Protein AF-A0A379S1N2-F1 (afdb_monomer_lite)

Radius of gyration: 19.52 Å; chains: 1; bounding box: 42×35×53 Å

Structure (mmCIF, N/CA/C/O backbone):
data_AF-A0A379S1N2-F1
#
_entry.id   AF-A0A379S1N2-F1
#
loop_
_atom_site.group_PDB
_atom_site.id
_atom_site.type_symbol
_atom_site.label_atom_id
_atom_site.label_alt_id
_atom_site.label_comp_id
_atom_site.label_asym_id
_atom_site.label_entity_id
_atom_site.label_seq_id
_atom_site.pdbx_PDB_ins_code
_atom_site.Cartn_x
_atom_site.Cartn_y
_atom_site.Cartn_z
_atom_site.occupancy
_atom_site.B_iso_or_equiv
_atom_site.auth_seq_id
_atom_site.auth_comp_id
_atom_site.auth_asym_id
_atom_site.auth_atom_id
_atom_site.pdbx_PDB_model_num
ATOM 1 N N . MET A 1 1 ? -24.910 28.859 32.715 1.00 47.00 1 MET A N 1
ATOM 2 C CA . MET A 1 1 ? -24.002 28.363 31.658 1.00 47.00 1 MET A CA 1
ATOM 3 C C . MET A 1 1 ? -23.990 26.847 31.749 1.00 47.00 1 MET A C 1
ATOM 5 O O . MET A 1 1 ? -23.477 26.315 32.722 1.00 47.00 1 MET A O 1
ATOM 9 N N . VAL A 1 2 ? -24.667 26.165 30.825 1.00 51.59 2 VAL A N 1
ATOM 10 C CA . VAL A 1 2 ? -24.737 24.696 30.799 1.00 51.59 2 VAL A CA 1
ATOM 11 C C . VAL A 1 2 ? -23.379 24.187 30.323 1.00 51.59 2 VAL A C 1
ATOM 13 O O . VAL A 1 2 ? -22.996 24.455 29.185 1.00 51.59 2 VAL A O 1
ATOM 16 N N . GLN A 1 3 ? -22.627 23.508 31.194 1.00 48.75 3 GLN A N 1
ATOM 17 C CA . GLN A 1 3 ? -21.456 22.750 30.763 1.00 48.75 3 GLN A CA 1
ATOM 18 C C . GLN A 1 3 ? -21.943 21.651 29.821 1.00 48.75 3 GLN A C 1
ATOM 20 O O . GLN A 1 3 ? -22.604 20.700 30.231 1.00 48.75 3 GLN A O 1
ATOM 25 N N . LYS A 1 4 ? -21.653 21.822 28.533 1.00 48.25 4 LYS A N 1
ATOM 26 C CA . LYS A 1 4 ? -21.797 20.779 27.527 1.00 48.25 4 LYS A CA 1
ATOM 27 C C . LYS A 1 4 ? -20.772 19.702 27.902 1.00 48.25 4 LYS A C 1
ATOM 29 O O . LYS A 1 4 ? -19.588 20.043 27.952 1.00 48.25 4 LYS A O 1
ATOM 34 N N . PRO A 1 5 ? -21.177 18.462 28.230 1.00 44.16 5 PRO A N 1
ATOM 35 C CA . PRO A 1 5 ? -20.206 17.418 28.506 1.00 44.16 5 PRO A CA 1
ATOM 36 C C . PRO A 1 5 ? -19.343 17.293 27.253 1.00 44.16 5 PRO A C 1
ATOM 38 O O . PRO A 1 5 ? -19.863 17.134 26.145 1.00 44.16 5 PRO A O 1
ATOM 41 N N . LEU A 1 6 ? -18.033 17.482 27.418 1.00 54.78 6 LEU A N 1
ATOM 42 C CA . LEU A 1 6 ? -17.066 17.155 26.383 1.00 54.78 6 LEU A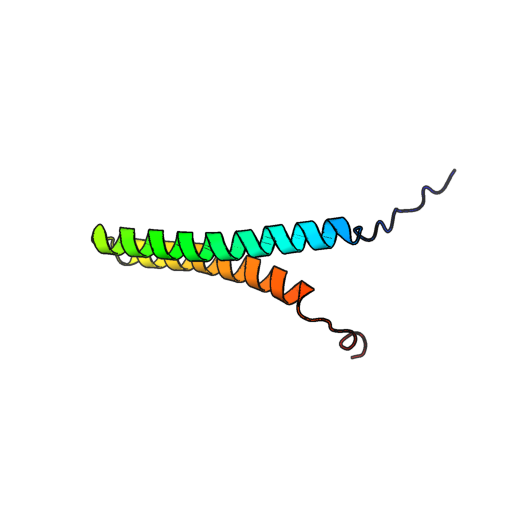 CA 1
ATOM 43 C C . LEU A 1 6 ? -17.290 15.677 26.110 1.00 54.78 6 LEU A C 1
ATOM 45 O O . LEU A 1 6 ? -17.027 14.852 26.982 1.00 54.78 6 LEU A O 1
ATOM 49 N N . MET A 1 7 ? -17.897 15.375 24.965 1.00 48.72 7 MET A N 1
ATOM 50 C CA . MET A 1 7 ? -18.177 14.017 24.540 1.00 48.72 7 MET A CA 1
ATOM 51 C C . MET A 1 7 ? -16.833 13.294 24.506 1.00 48.72 7 MET A C 1
ATOM 53 O O . MET A 1 7 ? -16.079 13.406 23.543 1.00 48.72 7 MET A O 1
ATOM 57 N N . ALA A 1 8 ? -16.519 12.569 25.576 1.00 51.44 8 ALA A N 1
ATOM 58 C CA . ALA A 1 8 ? -15.618 11.438 25.530 1.00 51.44 8 ALA A CA 1
ATOM 59 C C . ALA A 1 8 ? -16.355 10.367 24.721 1.00 51.44 8 ALA A C 1
ATOM 61 O O . ALA A 1 8 ? -16.859 9.389 25.264 1.00 51.44 8 ALA A O 1
ATOM 62 N N . GLN A 1 9 ? -16.533 10.633 23.427 1.00 52.25 9 GLN A N 1
ATOM 63 C CA . GLN A 1 9 ? -17.156 9.717 22.498 1.00 52.25 9 GLN A CA 1
ATOM 64 C C . GLN A 1 9 ? -16.095 8.654 22.232 1.00 52.25 9 GLN A C 1
ATOM 66 O O . GLN A 1 9 ? -15.294 8.772 21.310 1.00 52.25 9 GLN A O 1
ATOM 71 N N . GLY A 1 10 ? -16.003 7.669 23.128 1.00 59.69 10 GLY A N 1
ATOM 72 C CA . GLY A 1 10 ? -15.328 6.424 22.800 1.00 59.69 10 GLY A CA 1
ATOM 73 C C . GLY A 1 10 ? -15.985 5.904 21.529 1.00 59.69 10 GLY A C 1
ATOM 74 O O . GLY A 1 10 ? -17.214 5.803 21.491 1.00 59.69 10 GLY A O 1
ATOM 75 N N . TYR A 1 11 ? -15.188 5.689 20.480 1.00 58.22 11 TYR A N 1
ATOM 76 C CA . TYR A 1 11 ? -15.668 5.115 19.228 1.00 58.22 11 TYR A CA 1
ATOM 77 C C . TYR A 1 11 ? -16.544 3.900 19.537 1.00 58.22 11 TYR A C 1
ATOM 79 O O . TYR A 1 11 ? -16.233 3.100 20.423 1.00 58.22 11 TYR A O 1
ATOM 87 N N . SER A 1 12 ? -17.678 3.784 18.852 1.00 75.94 12 SER A N 1
ATOM 88 C CA . SER A 1 12 ? -18.516 2.606 19.032 1.00 75.94 12 SER A CA 1
ATOM 89 C C . SER A 1 12 ? -17.759 1.366 18.548 1.00 75.94 12 SER A C 1
ATOM 91 O O . SER A 1 12 ? -16.956 1.437 17.618 1.00 75.94 12 SER A O 1
ATOM 93 N N . LEU A 1 13 ? -18.058 0.203 19.127 1.00 72.06 13 LEU A N 1
ATOM 94 C CA . LEU A 1 13 ? -17.483 -1.081 18.702 1.00 72.06 13 LEU A CA 1
ATOM 95 C C . LEU A 1 13 ? -17.650 -1.292 17.176 1.00 72.06 13 LEU A C 1
ATOM 97 O O . LEU A 1 13 ? -16.771 -1.816 16.498 1.00 72.06 13 LEU A O 1
ATOM 101 N N . ALA A 1 14 ? -18.761 -0.811 16.609 1.00 75.06 14 ALA A N 1
ATOM 102 C CA . ALA A 1 14 ? -19.005 -0.847 15.170 1.00 75.06 14 ALA A CA 1
ATOM 103 C C . ALA A 1 14 ? -18.026 0.033 14.368 1.00 75.06 14 ALA A C 1
ATOM 105 O O . ALA A 1 14 ? -17.589 -0.378 13.294 1.00 75.06 14 ALA A O 1
ATOM 106 N N . GLU A 1 15 ? -17.654 1.209 14.881 1.00 73.62 15 GLU A N 1
ATOM 107 C CA . GLU A 1 15 ? -16.658 2.084 14.251 1.00 73.62 15 GLU A CA 1
ATOM 108 C C . GLU A 1 15 ? -15.259 1.471 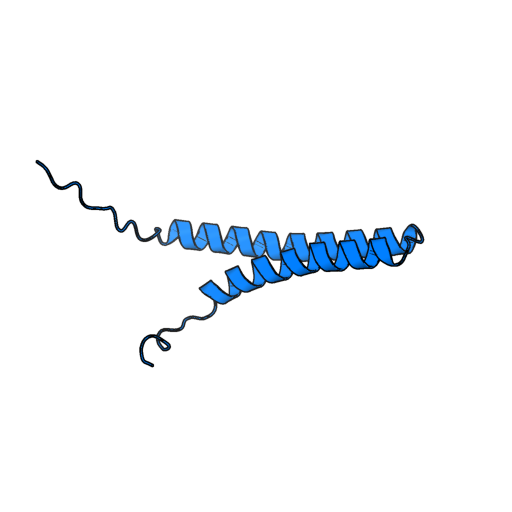14.318 1.00 73.62 15 GLU A C 1
ATOM 110 O O . GLU A 1 15 ? -14.556 1.484 13.313 1.00 73.62 15 GLU A O 1
ATOM 115 N N . GLU A 1 16 ? -14.869 0.856 15.438 1.00 73.25 16 GLU A N 1
ATOM 116 C CA . GLU A 1 16 ? -13.576 0.161 15.554 1.00 73.25 16 GLU A CA 1
ATOM 117 C C . GLU A 1 16 ? -13.472 -1.043 14.603 1.00 73.25 16 GLU A C 1
ATOM 119 O O . GLU A 1 16 ? -12.440 -1.243 13.952 1.00 73.25 16 GLU A O 1
ATOM 124 N N . ILE A 1 17 ? -14.554 -1.820 14.458 1.00 78.00 17 ILE A N 1
ATOM 125 C CA . ILE A 1 17 ? -14.626 -2.921 13.486 1.00 78.00 17 ILE A CA 1
ATOM 126 C C . ILE A 1 17 ? -14.529 -2.382 12.058 1.00 78.00 17 ILE A C 1
ATOM 128 O O . ILE A 1 17 ? -13.733 -2.889 11.266 1.00 78.00 17 ILE A O 1
ATOM 132 N N . ALA A 1 18 ? -15.302 -1.348 11.718 1.00 82.00 18 ALA A N 1
ATOM 133 C CA . ALA A 1 18 ? -15.265 -0.745 10.388 1.00 82.00 18 ALA A CA 1
ATOM 134 C C . ALA A 1 18 ? -13.868 -0.195 10.056 1.00 82.00 18 ALA A C 1
ATOM 136 O O . ALA A 1 18 ? -13.373 -0.382 8.939 1.00 82.00 18 ALA A O 1
ATOM 137 N N . ASN A 1 19 ? -13.202 0.422 11.035 1.00 78.69 19 ASN A N 1
ATOM 138 C CA . ASN A 1 19 ? -11.856 0.953 10.880 1.00 78.69 19 ASN A CA 1
ATOM 139 C C . ASN A 1 19 ? -10.834 -0.178 10.684 1.00 78.69 19 ASN A C 1
ATOM 141 O O . ASN A 1 19 ? -10.005 -0.103 9.777 1.00 78.69 19 ASN A O 1
ATOM 145 N N . SER A 1 20 ? -10.936 -1.262 11.459 1.00 76.94 20 SER A N 1
ATOM 146 C CA . SER A 1 20 ? -10.065 -2.441 11.339 1.00 76.94 20 SER A CA 1
ATOM 147 C C . SER A 1 20 ? -10.218 -3.141 9.987 1.00 76.94 20 SER A C 1
ATOM 149 O O . SER A 1 20 ? -9.223 -3.474 9.345 1.00 76.94 20 SER A O 1
ATOM 151 N N . ILE A 1 21 ? -11.457 -3.320 9.515 1.00 83.12 21 ILE A N 1
ATOM 152 C CA . ILE A 1 21 ? -11.745 -3.921 8.205 1.00 83.12 21 ILE A CA 1
ATOM 153 C C . ILE A 1 21 ? -11.176 -3.049 7.084 1.00 83.12 21 ILE A C 1
ATOM 155 O O . ILE A 1 21 ? -10.501 -3.558 6.191 1.00 83.12 21 ILE A O 1
ATOM 159 N N . SER A 1 22 ? -11.400 -1.735 7.147 1.00 81.12 22 SER A N 1
ATOM 160 C CA . SER A 1 22 ? -10.908 -0.797 6.132 1.00 81.12 22 SER A CA 1
ATOM 161 C C . SER A 1 22 ? -9.378 -0.802 6.049 1.00 81.12 22 SER A C 1
ATOM 163 O O . SER A 1 22 ? -8.820 -0.823 4.952 1.00 81.12 22 SER A O 1
ATOM 165 N N . HIS A 1 23 ? -8.688 -0.867 7.192 1.00 78.94 23 HIS A N 1
ATOM 166 C CA . HIS A 1 23 ? -7.228 -0.973 7.227 1.00 78.94 23 HIS A CA 1
ATOM 167 C C . HIS A 1 23 ? -6.719 -2.333 6.740 1.00 78.94 23 HIS A C 1
ATOM 169 O O . HIS A 1 23 ? -5.738 -2.374 6.002 1.00 78.94 23 HIS A O 1
ATOM 175 N N . GLY A 1 24 ? -7.387 -3.434 7.094 1.00 80.81 24 GLY A N 1
ATOM 176 C CA . GLY A 1 24 ? -7.029 -4.768 6.606 1.00 80.81 24 GLY A CA 1
ATOM 177 C C . GLY A 1 24 ? -7.173 -4.891 5.086 1.00 80.81 24 GLY A C 1
ATOM 178 O O . GLY A 1 24 ? -6.285 -5.412 4.413 1.00 80.81 24 GLY A O 1
ATOM 179 N N . ILE A 1 25 ? -8.251 -4.337 4.525 1.00 86.88 25 ILE A N 1
ATOM 180 C CA . ILE A 1 25 ? -8.450 -4.251 3.073 1.00 86.88 25 ILE A CA 1
ATOM 181 C C . ILE A 1 25 ? -7.363 -3.372 2.435 1.00 86.88 25 ILE A C 1
ATOM 183 O O . ILE A 1 25 ? -6.767 -3.763 1.429 1.00 86.88 25 ILE A O 1
ATOM 187 N N . GLY A 1 26 ? -7.053 -2.223 3.045 1.00 85.06 26 GLY A N 1
ATOM 188 C CA . GLY A 1 26 ? -5.969 -1.339 2.615 1.00 85.06 26 GLY A CA 1
ATOM 189 C C . GLY A 1 26 ? -4.598 -2.022 2.599 1.00 85.06 26 GLY A C 1
ATOM 190 O O . GLY A 1 26 ? -3.845 -1.843 1.644 1.00 85.06 26 GLY A O 1
ATOM 191 N N . LEU A 1 27 ? -4.301 -2.874 3.588 1.00 85.31 27 LEU A N 1
ATOM 192 C CA . LEU A 1 27 ? -3.069 -3.667 3.642 1.00 85.31 27 LEU A CA 1
ATOM 193 C C . LEU A 1 27 ? -2.957 -4.607 2.437 1.00 85.31 27 LEU A C 1
ATOM 195 O O . LEU A 1 27 ? -1.931 -4.621 1.758 1.00 85.31 27 LEU A O 1
ATOM 199 N N . VAL A 1 28 ? -4.014 -5.377 2.160 1.00 88.25 28 VAL A N 1
ATOM 200 C CA . VAL A 1 28 ? -4.032 -6.345 1.052 1.00 88.25 28 VAL A CA 1
ATOM 201 C C . VAL A 1 28 ? -3.888 -5.628 -0.287 1.00 88.25 28 VAL A C 1
ATOM 203 O O . VAL A 1 28 ? -3.026 -5.995 -1.086 1.00 88.25 28 VAL A O 1
ATOM 206 N N . PHE A 1 29 ? -4.669 -4.570 -0.522 1.00 89.88 29 PHE A N 1
ATOM 207 C CA . PHE A 1 29 ? -4.542 -3.779 -1.746 1.00 89.88 29 PHE A CA 1
ATOM 208 C C . PHE A 1 29 ? -3.180 -3.086 -1.859 1.00 89.88 29 PHE A C 1
ATOM 210 O O . PHE A 1 29 ? -2.646 -3.001 -2.961 1.00 89.88 29 PHE A O 1
ATOM 217 N N . GLY A 1 30 ? -2.582 -2.651 -0.746 1.00 87.81 30 GLY A N 1
ATOM 218 C CA . GLY A 1 30 ? -1.234 -2.085 -0.713 1.00 87.81 30 GLY A CA 1
ATOM 219 C C . GLY A 1 30 ? -0.158 -3.087 -1.142 1.00 87.81 30 GLY A C 1
ATOM 220 O O . GLY A 1 30 ? 0.702 -2.748 -1.953 1.00 87.81 30 GLY A O 1
ATOM 221 N N . ILE A 1 31 ? -0.240 -4.335 -0.667 1.00 89.31 31 ILE A N 1
ATOM 222 C CA . ILE A 1 31 ? 0.667 -5.420 -1.080 1.00 89.31 31 ILE A CA 1
ATOM 223 C C . ILE A 1 31 ? 0.494 -5.722 -2.570 1.00 89.31 31 ILE A C 1
ATOM 225 O O . ILE A 1 31 ? 1.477 -5.743 -3.310 1.00 89.31 31 ILE A O 1
ATOM 229 N N . VAL A 1 32 ? -0.747 -5.922 -3.024 1.00 93.44 32 VAL A N 1
ATOM 230 C CA . VAL A 1 32 ? -1.040 -6.220 -4.435 1.00 93.44 32 VAL A CA 1
ATOM 231 C C . VAL A 1 32 ? -0.562 -5.082 -5.338 1.00 93.44 32 VAL A C 1
ATOM 233 O O . VAL A 1 32 ? 0.127 -5.332 -6.324 1.00 93.44 32 VAL A O 1
ATOM 236 N N . GLY A 1 33 ? -0.858 -3.831 -4.980 1.00 91.12 33 GLY A N 1
ATOM 237 C CA . GLY A 1 33 ? -0.424 -2.652 -5.727 1.00 91.12 33 GLY A CA 1
ATOM 238 C C . GLY A 1 33 ? 1.097 -2.531 -5.813 1.00 91.12 33 GLY A C 1
ATOM 239 O O . GLY A 1 33 ? 1.624 -2.270 -6.893 1.00 91.12 33 GLY A O 1
ATOM 240 N N . LEU A 1 34 ? 1.817 -2.781 -4.713 1.00 91.69 34 LEU A N 1
ATOM 241 C CA . LEU A 1 34 ? 3.281 -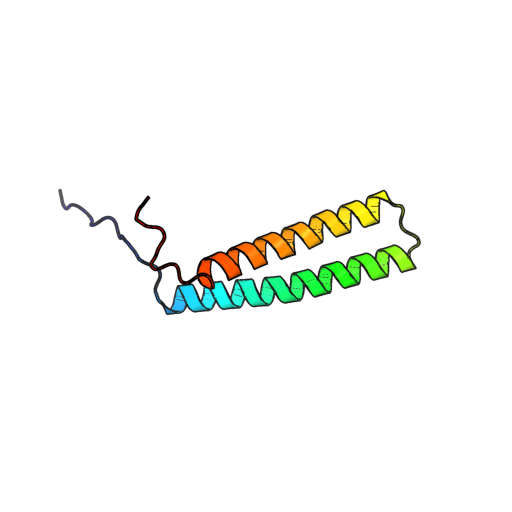2.766 -4.714 1.00 91.69 34 LEU A CA 1
ATOM 242 C C . LEU A 1 34 ? 3.859 -3.842 -5.642 1.00 91.69 34 LEU A C 1
ATOM 244 O O . LEU A 1 34 ? 4.763 -3.548 -6.421 1.00 91.69 34 LEU A O 1
ATOM 248 N N . VAL A 1 35 ? 3.326 -5.066 -5.594 1.00 93.06 35 VAL A N 1
ATOM 249 C CA . VAL A 1 35 ? 3.770 -6.155 -6.477 1.00 93.06 35 VAL A CA 1
ATOM 250 C C . VAL A 1 35 ? 3.540 -5.788 -7.941 1.00 93.06 35 VAL A C 1
ATOM 252 O O . VAL A 1 35 ? 4.457 -5.925 -8.746 1.00 93.06 35 VAL A O 1
ATOM 255 N N . LEU A 1 36 ? 2.361 -5.264 -8.288 1.00 93.12 36 LEU A N 1
ATOM 256 C CA . LEU A 1 36 ? 2.048 -4.857 -9.660 1.00 93.12 36 LEU A CA 1
ATOM 257 C C . LEU A 1 36 ? 2.972 -3.737 -10.160 1.00 93.12 36 LEU A C 1
ATOM 259 O O . LEU A 1 36 ? 3.460 -3.814 -11.286 1.00 93.12 36 LEU A O 1
ATOM 263 N N . LEU A 1 37 ? 3.262 -2.734 -9.324 1.00 90.12 37 LEU A N 1
ATOM 264 C CA . LEU A 1 37 ? 4.196 -1.657 -9.668 1.00 90.12 37 LEU A CA 1
ATOM 265 C C . LEU A 1 37 ? 5.618 -2.178 -9.898 1.00 90.12 37 LEU A C 1
ATOM 267 O O . LEU A 1 37 ? 6.284 -1.733 -10.829 1.00 90.12 37 LEU A O 1
ATOM 271 N N . LEU A 1 38 ? 6.085 -3.123 -9.080 1.00 90.88 38 LEU A N 1
ATOM 272 C CA . LEU A 1 38 ? 7.415 -3.713 -9.238 1.00 90.88 38 LEU A CA 1
ATOM 273 C C . LEU A 1 38 ? 7.509 -4.609 -10.476 1.00 90.88 38 LEU A C 1
ATOM 275 O O . LEU A 1 38 ? 8.490 -4.508 -11.206 1.00 90.88 38 LEU A O 1
ATOM 279 N N . VAL A 1 39 ? 6.492 -5.431 -10.751 1.00 93.25 39 VAL A N 1
ATOM 280 C CA . VAL A 1 39 ? 6.431 -6.243 -11.978 1.00 93.25 39 VAL A CA 1
ATOM 281 C C . VAL A 1 39 ? 6.451 -5.338 -13.206 1.00 93.25 39 VAL A C 1
ATOM 283 O O . VAL A 1 39 ? 7.280 -5.523 -14.091 1.00 93.25 39 VAL A O 1
ATOM 286 N N . GLN A 1 40 ? 5.623 -4.291 -13.220 1.00 92.88 40 GLN A N 1
ATOM 287 C CA . GLN A 1 40 ? 5.596 -3.336 -14.324 1.00 92.88 40 GLN A CA 1
ATOM 288 C C . GLN A 1 40 ? 6.923 -2.579 -14.477 1.00 92.88 40 GLN A C 1
ATOM 290 O O . GLN A 1 40 ? 7.359 -2.334 -15.599 1.00 92.88 40 GLN A O 1
ATOM 295 N N . ALA A 1 41 ? 7.589 -2.230 -13.374 1.00 90.88 41 ALA A N 1
ATOM 296 C CA . ALA A 1 41 ? 8.906 -1.602 -13.410 1.00 90.88 41 ALA A CA 1
ATOM 297 C C . ALA A 1 41 ? 9.966 -2.521 -14.034 1.00 90.88 41 ALA A C 1
ATOM 299 O O . ALA A 1 41 ? 10.789 -2.054 -14.818 1.00 90.88 41 ALA A O 1
ATOM 300 N N . VAL A 1 42 ? 9.936 -3.817 -13.712 1.00 90.94 42 VAL A N 1
ATOM 301 C CA . VAL A 1 42 ? 10.846 -4.812 -14.294 1.00 90.94 42 VAL A CA 1
ATOM 302 C C . VAL A 1 42 ? 10.559 -4.998 -15.784 1.00 90.94 42 VAL A C 1
ATOM 304 O O . VAL A 1 42 ? 11.482 -4.883 -16.589 1.00 90.94 42 VAL A O 1
ATOM 307 N N . ASP A 1 43 ? 9.293 -5.189 -16.164 1.00 92.31 43 ASP A N 1
ATOM 308 C CA . ASP A 1 43 ? 8.888 -5.366 -17.565 1.00 92.31 43 ASP A CA 1
ATOM 309 C C . ASP A 1 43 ? 9.245 -4.144 -18.426 1.00 92.31 43 ASP A C 1
ATOM 311 O O . ASP A 1 43 ? 9.700 -4.275 -19.564 1.00 92.31 43 ASP A O 1
ATOM 315 N N . ALA A 1 44 ? 9.107 -2.937 -17.871 1.00 92.38 44 ALA A N 1
ATOM 316 C CA . ALA A 1 44 ? 9.445 -1.687 -18.545 1.00 92.38 44 ALA A CA 1
ATOM 317 C C . ALA A 1 44 ? 10.952 -1.358 -18.546 1.00 92.38 44 ALA A C 1
ATOM 319 O O . ALA A 1 44 ? 11.327 -0.294 -19.040 1.00 92.38 44 ALA A O 1
ATOM 320 N N . ASN A 1 45 ? 11.819 -2.222 -17.994 1.00 91.19 45 ASN A N 1
ATOM 321 C CA . ASN A 1 45 ? 13.245 -1.935 -17.767 1.00 91.19 45 ASN A CA 1
ATOM 322 C C . ASN A 1 45 ? 13.465 -0.584 -17.059 1.00 91.19 45 ASN A C 1
ATOM 324 O O . ASN A 1 45 ? 14.344 0.207 -17.411 1.00 91.19 45 ASN A O 1
ATOM 328 N N . ALA A 1 46 ? 12.626 -0.296 -16.065 1.00 87.56 46 ALA A N 1
ATOM 329 C CA . ALA A 1 46 ? 12.675 0.954 -15.336 1.00 87.56 46 ALA A CA 1
ATOM 330 C C . ALA A 1 46 ? 13.998 1.086 -14.566 1.00 87.56 46 ALA A C 1
ATOM 332 O O . ALA A 1 46 ? 14.523 0.129 -13.993 1.00 87.56 46 ALA A O 1
ATOM 333 N N . GLY A 1 47 ? 14.534 2.307 -14.532 1.00 91.44 47 GLY A N 1
ATOM 334 C CA . GLY A 1 47 ? 15.777 2.593 -13.824 1.00 91.44 47 GLY A CA 1
ATOM 335 C C . GLY A 1 47 ? 15.669 2.344 -12.316 1.00 91.44 47 GLY A C 1
ATOM 336 O O . GLY A 1 47 ? 14.584 2.379 -11.731 1.00 91.44 47 GLY A O 1
ATOM 337 N N . MET A 1 48 ? 16.820 2.174 -11.662 1.00 92.19 48 MET A N 1
ATOM 338 C CA . MET A 1 48 ? 16.914 1.905 -10.217 1.00 92.19 48 MET A CA 1
ATOM 339 C C . MET A 1 48 ? 16.126 2.905 -9.357 1.00 92.19 48 MET A C 1
ATOM 341 O O . MET A 1 48 ? 15.546 2.526 -8.342 1.00 92.19 48 MET A O 1
ATOM 345 N N . THR A 1 49 ? 16.060 4.172 -9.776 1.00 92.69 49 THR A N 1
ATOM 346 C CA . THR A 1 49 ? 15.292 5.215 -9.086 1.00 92.69 49 THR A CA 1
ATOM 347 C C . THR A 1 49 ? 13.799 4.894 -9.034 1.00 92.69 49 THR A C 1
ATOM 349 O O . THR A 1 49 ? 13.194 5.045 -7.979 1.00 92.69 49 THR A O 1
ATOM 352 N N . ALA A 1 50 ? 13.208 4.399 -10.125 1.00 88.00 50 ALA A N 1
ATOM 353 C CA . ALA A 1 50 ? 11.785 4.061 -10.169 1.00 88.00 50 ALA A CA 1
ATOM 354 C C . ALA A 1 50 ? 11.462 2.891 -9.228 1.00 88.00 50 ALA A C 1
ATOM 356 O O . ALA A 1 50 ? 10.519 2.967 -8.443 1.00 88.00 50 ALA A O 1
ATOM 357 N N . ILE A 1 51 ? 12.302 1.851 -9.232 1.00 89.62 51 ILE A N 1
ATOM 358 C CA . ILE A 1 51 ? 12.159 0.686 -8.347 1.00 89.62 51 ILE A CA 1
ATOM 359 C C . ILE A 1 51 ? 12.264 1.105 -6.875 1.00 89.62 51 ILE A C 1
ATOM 361 O O . ILE A 1 51 ? 11.446 0.684 -6.052 1.00 89.62 51 ILE A O 1
ATOM 365 N N . ALA A 1 52 ? 13.229 1.968 -6.539 1.00 92.25 52 ALA A N 1
ATOM 366 C CA . ALA A 1 52 ? 13.393 2.497 -5.188 1.00 92.25 52 ALA A CA 1
ATOM 367 C C . ALA A 1 52 ? 12.181 3.339 -4.754 1.00 92.25 52 ALA A C 1
ATOM 369 O O . ALA A 1 52 ? 11.678 3.161 -3.645 1.00 92.25 52 ALA A O 1
ATOM 370 N N . SER A 1 53 ? 11.668 4.205 -5.635 1.00 91.81 53 SER A N 1
ATOM 371 C CA . SER A 1 53 ? 10.474 5.013 -5.371 1.00 91.81 53 SER A CA 1
ATOM 372 C C . SER A 1 53 ? 9.228 4.155 -5.144 1.00 91.81 53 SER A C 1
ATOM 374 O O . SER A 1 53 ? 8.510 4.387 -4.173 1.00 91.81 53 SER A O 1
ATOM 376 N N . TYR A 1 54 ? 8.983 3.142 -5.980 1.00 90.69 54 TYR A N 1
ATOM 377 C CA . TYR A 1 54 ? 7.836 2.242 -5.817 1.00 90.69 54 TYR A CA 1
ATOM 378 C C . TYR A 1 54 ? 7.944 1.410 -4.542 1.00 90.69 54 TYR A C 1
ATOM 380 O O . TYR A 1 54 ? 6.969 1.310 -3.800 1.00 90.69 54 TYR A O 1
ATOM 388 N N . SER A 1 55 ? 9.139 0.896 -4.241 1.00 90.69 55 SER A N 1
ATOM 389 C CA . SER A 1 55 ? 9.411 0.145 -3.011 1.00 90.69 55 SER A CA 1
ATOM 390 C C . SER A 1 55 ? 9.174 0.991 -1.760 1.00 90.69 55 SER A C 1
ATOM 392 O O . SER A 1 55 ? 8.508 0.535 -0.834 1.00 90.69 55 SER A O 1
ATOM 394 N N . LEU A 1 56 ? 9.663 2.237 -1.735 1.00 93.81 56 LEU A N 1
ATOM 395 C CA . LEU A 1 56 ? 9.449 3.154 -0.612 1.00 93.81 56 LEU A CA 1
ATOM 396 C C . LEU A 1 56 ? 7.974 3.520 -0.452 1.00 93.81 56 LEU A C 1
ATOM 398 O O . LEU A 1 56 ? 7.458 3.494 0.664 1.00 93.81 56 LEU A O 1
ATOM 402 N N . TYR A 1 57 ? 7.285 3.830 -1.550 1.00 90.56 57 TYR A N 1
ATOM 403 C CA . TYR A 1 57 ? 5.870 4.188 -1.523 1.00 90.56 57 TYR A CA 1
ATOM 404 C C . TYR A 1 57 ? 4.995 3.020 -1.047 1.00 90.56 57 TYR A C 1
ATOM 406 O O . TYR A 1 57 ? 4.269 3.148 -0.059 1.00 90.56 57 TYR A O 1
ATOM 414 N N . GLY A 1 58 ? 5.102 1.862 -1.705 1.00 88.56 58 GLY A N 1
ATOM 415 C CA . GLY A 1 58 ? 4.312 0.682 -1.361 1.00 88.56 58 GLY A CA 1
ATOM 416 C C . GLY A 1 58 ? 4.682 0.118 0.010 1.00 88.56 58 GLY A C 1
ATOM 417 O O . GLY A 1 58 ? 3.798 -0.214 0.795 1.00 88.56 58 GLY A O 1
ATOM 418 N N . GLY A 1 59 ? 5.973 0.095 0.351 1.00 90.06 59 GLY A N 1
ATOM 419 C CA . GLY A 1 59 ? 6.448 -0.311 1.672 1.00 90.06 59 GLY A CA 1
ATOM 420 C C . GLY A 1 59 ? 5.908 0.580 2.792 1.00 90.06 59 GLY A C 1
ATOM 421 O O . GLY A 1 59 ? 5.452 0.067 3.809 1.00 90.06 59 GLY A O 1
ATOM 422 N N . SER A 1 60 ? 5.870 1.902 2.590 1.00 89.69 60 SER A N 1
ATOM 423 C CA . SER A 1 60 ? 5.293 2.836 3.570 1.00 89.69 60 SER A CA 1
ATOM 424 C C . SER A 1 60 ? 3.795 2.611 3.767 1.00 89.69 60 SER A C 1
ATOM 426 O O . SER A 1 60 ? 3.322 2.632 4.900 1.00 89.69 60 SER A O 1
ATOM 428 N N . MET A 1 61 ? 3.052 2.346 2.687 1.00 85.50 61 MET A N 1
ATOM 429 C CA . MET A 1 61 ? 1.628 2.009 2.772 1.00 85.50 61 MET A CA 1
ATOM 430 C C . MET A 1 61 ? 1.405 0.714 3.556 1.00 85.50 61 MET A C 1
ATOM 432 O O . MET A 1 61 ? 0.583 0.681 4.468 1.00 85.50 61 MET A O 1
ATOM 436 N N . ILE A 1 62 ? 2.184 -0.334 3.272 1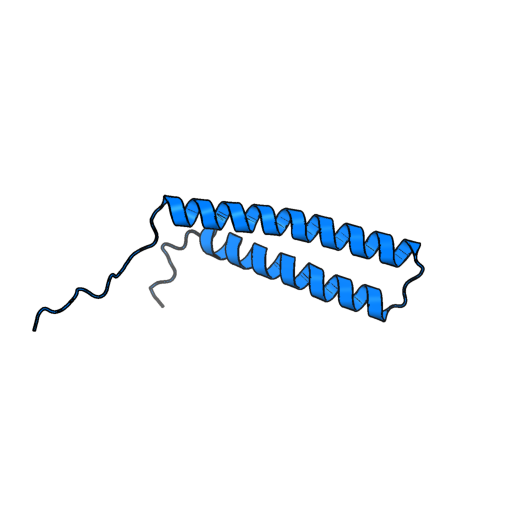.00 86.38 62 ILE A N 1
ATOM 437 C CA . ILE A 1 62 ? 2.114 -1.603 4.009 1.00 86.38 62 ILE A CA 1
ATOM 438 C C . ILE A 1 62 ? 2.430 -1.383 5.492 1.00 86.38 62 ILE A C 1
ATOM 440 O O . ILE A 1 62 ? 1.688 -1.864 6.342 1.00 86.38 62 ILE A O 1
ATOM 444 N N . LEU A 1 63 ? 3.484 -0.628 5.816 1.00 84.31 63 LEU A N 1
ATOM 445 C CA . LEU A 1 63 ? 3.849 -0.316 7.200 1.00 84.31 63 LEU A CA 1
ATOM 446 C C . LEU A 1 63 ? 2.764 0.485 7.925 1.00 84.31 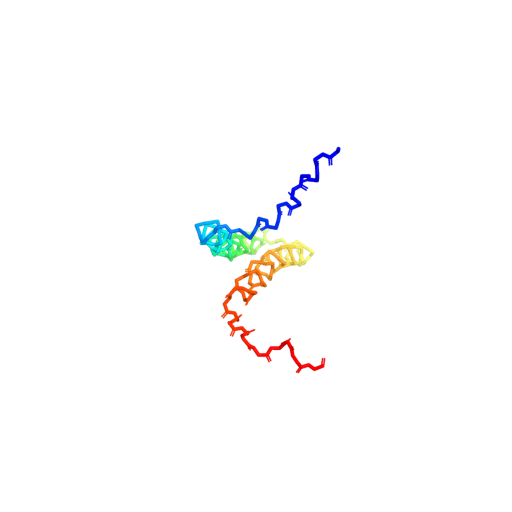63 LEU A C 1
ATOM 448 O O . LEU A 1 63 ? 2.478 0.184 9.080 1.00 84.31 63 LEU A O 1
ATOM 452 N N . LEU A 1 64 ? 2.135 1.460 7.264 1.00 82.25 64 LEU A N 1
ATOM 453 C CA . LEU A 1 64 ? 1.029 2.242 7.823 1.00 82.25 64 LEU A CA 1
ATOM 454 C C . LEU A 1 64 ? -0.155 1.336 8.193 1.00 82.25 64 LEU A C 1
ATOM 456 O O . LEU A 1 64 ? -0.658 1.388 9.317 1.00 82.25 64 LEU A O 1
ATOM 460 N N . PHE A 1 65 ? -0.579 0.474 7.265 1.00 77.44 65 PHE A N 1
ATOM 461 C CA . PHE A 1 65 ? -1.691 -0.443 7.507 1.00 77.44 65 PHE A CA 1
ATOM 462 C C . PHE A 1 65 ? -1.334 -1.525 8.527 1.00 77.44 65 PHE A C 1
ATOM 464 O O . PHE A 1 65 ? -2.163 -1.875 9.367 1.00 77.44 65 PHE A O 1
ATOM 471 N N . LEU A 1 66 ? -0.094 -2.017 8.513 1.00 74.94 66 LEU A N 1
ATOM 472 C CA . LEU A 1 66 ? 0.398 -2.986 9.486 1.00 74.94 66 LEU A CA 1
ATOM 473 C C . LEU A 1 66 ? 0.467 -2.378 10.888 1.00 74.94 66 LEU A C 1
ATOM 475 O O . LEU A 1 66 ? 0.044 -3.027 11.836 1.00 74.94 66 LEU A O 1
ATOM 479 N N . ALA A 1 67 ? 0.936 -1.137 11.028 1.00 76.69 67 ALA A N 1
ATOM 480 C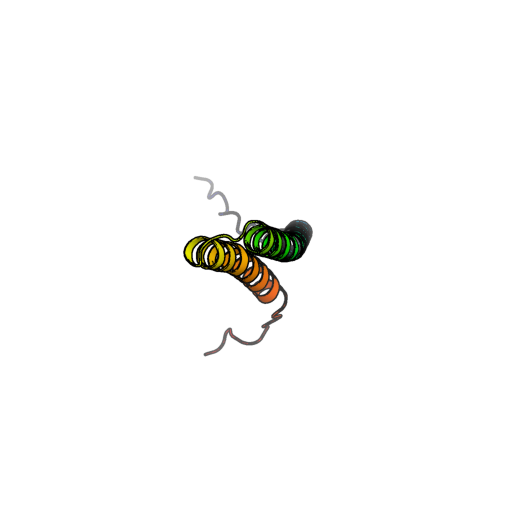 CA . ALA A 1 67 ? 0.951 -0.422 12.300 1.00 76.69 67 ALA A CA 1
ATOM 481 C C . ALA A 1 67 ? -0.470 -0.202 12.834 1.00 76.69 67 ALA A C 1
ATOM 483 O O . ALA A 1 67 ? -0.706 -0.431 14.015 1.00 76.69 67 ALA A O 1
ATOM 484 N N . SER A 1 68 ? -1.428 0.157 11.974 1.00 67.19 68 SER A N 1
ATOM 485 C CA . SER A 1 68 ? -2.840 0.288 12.362 1.00 67.19 68 SER A CA 1
ATOM 486 C C . SER A 1 68 ? -3.448 -1.057 12.789 1.00 67.19 68 SER A C 1
ATOM 488 O O . SER A 1 68 ? -4.110 -1.152 13.822 1.00 67.19 68 SER A O 1
ATOM 490 N N . THR A 1 69 ? -3.122 -2.133 12.063 1.00 67.56 69 THR A N 1
ATOM 491 C CA . THR A 1 69 ? -3.571 -3.495 12.392 1.00 67.56 69 THR A CA 1
ATOM 492 C C . THR A 1 69 ? -2.940 -3.986 13.694 1.00 67.56 69 THR A C 1
ATOM 494 O O . THR A 1 69 ? -3.646 -4.511 14.542 1.00 67.56 69 THR A O 1
ATOM 497 N N . LEU A 1 70 ? -1.635 -3.779 13.903 1.00 65.12 70 LEU A N 1
ATOM 498 C CA . LEU A 1 70 ? -0.928 -4.134 15.138 1.00 65.12 70 LEU A CA 1
ATOM 499 C C . LEU A 1 70 ? -1.393 -3.292 16.329 1.00 65.12 70 LEU A C 1
ATOM 501 O O . LEU A 1 70 ? -1.511 -3.828 17.424 1.00 65.12 70 LEU A O 1
ATOM 505 N N . TYR A 1 71 ? -1.708 -2.009 16.138 1.00 62.34 71 TYR A N 1
ATOM 506 C CA . TYR A 1 71 ? -2.233 -1.154 17.205 1.00 62.34 71 TYR A CA 1
ATOM 507 C C . TYR A 1 71 ? -3.558 -1.691 17.770 1.00 62.34 71 TYR A C 1
ATOM 509 O O . TYR A 1 71 ? -3.803 -1.562 18.964 1.00 62.34 71 TYR A O 1
ATOM 517 N N . HIS A 1 72 ? -4.390 -2.329 16.939 1.00 58.12 72 HIS A N 1
ATOM 518 C CA . HIS A 1 72 ? -5.615 -3.010 17.384 1.00 58.12 72 HIS A CA 1
ATOM 519 C C . HIS A 1 72 ? -5.405 -4.495 17.734 1.00 58.12 72 HIS A C 1
ATOM 521 O O . HIS A 1 72 ? -6.095 -5.022 18.604 1.00 58.12 72 HIS A O 1
ATOM 527 N N . ALA A 1 73 ? -4.459 -5.184 17.087 1.00 54.44 73 ALA A N 1
ATOM 528 C CA . ALA A 1 73 ? -4.202 -6.611 17.286 1.00 54.44 73 ALA A CA 1
ATOM 529 C C . ALA A 1 73 ? -3.314 -6.914 18.497 1.00 54.44 73 ALA A C 1
ATOM 531 O O . ALA A 1 73 ? -3.317 -8.051 18.959 1.00 54.44 73 ALA A O 1
ATOM 532 N N . ILE A 1 74 ? -2.563 -5.939 19.021 1.00 49.66 74 ILE A N 1
ATOM 533 C CA . ILE A 1 74 ? -1.884 -6.047 20.313 1.00 49.66 74 ILE A CA 1
ATOM 534 C C . ILE A 1 74 ? -2.932 -5.749 21.401 1.00 49.66 74 ILE A C 1
ATOM 536 O O . ILE A 1 74 ? -3.215 -4.582 21.678 1.00 49.66 74 ILE A O 1
ATOM 540 N N . PRO A 1 75 ? -3.486 -6.759 22.100 1.00 48.94 75 PRO A N 1
ATOM 541 C CA . PRO A 1 75 ? -4.393 -6.538 23.207 1.00 48.94 75 PRO A CA 1
ATOM 542 C C . PRO A 1 75 ? -3.518 -6.329 24.441 1.00 48.94 75 PRO A C 1
ATOM 544 O O . PRO A 1 75 ? -3.328 -7.236 25.253 1.00 48.94 75 PRO A O 1
ATOM 547 N N . HIS A 1 76 ? -2.893 -5.157 24.570 1.00 45.62 76 HIS A N 1
ATOM 548 C CA . HIS A 1 76 ? -2.105 -4.868 25.761 1.00 45.62 76 HIS A CA 1
ATOM 549 C C . HIS A 1 76 ? -2.961 -4.251 26.862 1.00 45.62 76 HIS A C 1
ATOM 551 O O . HIS A 1 76 ? -2.889 -3.067 27.172 1.00 45.62 76 HIS A O 1
ATOM 557 N N . GLN A 1 77 ? -3.659 -5.134 27.576 1.00 48.94 77 GLN A N 1
ATOM 558 C CA . GLN A 1 77 ? -4.020 -4.918 28.976 1.00 48.94 77 GLN A CA 1
ATOM 559 C C . GLN A 1 77 ? -2.794 -4.784 29.922 1.00 48.94 77 GLN A C 1
ATOM 561 O O . GLN A 1 77 ? -2.985 -4.806 31.135 1.00 48.94 77 GLN A O 1
ATOM 566 N N . ARG A 1 78 ? -1.534 -4.648 29.452 1.00 48.62 78 ARG A N 1
ATOM 567 C CA . ARG A 1 78 ? -0.341 -4.653 30.335 1.00 48.62 78 ARG A CA 1
ATOM 568 C C . ARG A 1 78 ? 0.842 -3.717 30.005 1.00 48.62 78 ARG A C 1
ATOM 570 O O . ARG A 1 78 ? 1.948 -3.997 30.441 1.00 48.62 78 ARG A O 1
ATOM 577 N N . ALA A 1 79 ? 0.630 -2.547 29.394 1.00 48.22 79 ALA A N 1
ATOM 578 C CA . ALA A 1 79 ? 1.638 -1.461 29.447 1.00 48.22 79 ALA A CA 1
ATOM 579 C C . ALA A 1 79 ? 1.066 -0.121 29.928 1.00 48.22 79 ALA A C 1
ATOM 581 O O . ALA A 1 79 ? 1.381 0.934 29.391 1.00 48.22 79 ALA A O 1
ATOM 582 N N . LYS A 1 80 ? 0.224 -0.156 30.969 1.00 41.22 80 LYS A N 1
ATOM 583 C CA . LYS A 1 80 ? -0.157 1.045 31.736 1.00 41.22 80 LYS A CA 1
ATOM 584 C C . LYS A 1 80 ? 0.460 1.071 33.142 1.00 41.22 80 LYS A C 1
ATOM 586 O O . LYS A 1 80 ? -0.123 1.626 34.070 1.00 41.22 80 LYS A O 1
ATOM 591 N N . SER A 1 81 ? 1.607 0.428 33.339 1.00 43.69 81 SER A N 1
ATOM 592 C CA . SER A 1 81 ? 2.366 0.524 34.591 1.00 43.69 81 SER A CA 1
ATOM 593 C C . SER A 1 81 ? 3.850 0.335 34.302 1.00 43.69 81 SER A C 1
ATOM 595 O O . SER A 1 81 ? 4.339 -0.790 34.223 1.00 43.69 81 SER A O 1
ATOM 597 N N . GLY A 1 82 ? 4.521 1.461 34.105 1.00 36.12 82 GLY A N 1
ATOM 598 C CA . GLY A 1 82 ? 5.963 1.646 34.076 1.00 36.12 82 GLY A CA 1
ATOM 599 C C . GLY A 1 82 ? 6.212 3.118 34.325 1.00 36.12 82 GLY A C 1
ATOM 600 O O . GLY A 1 82 ? 5.710 3.904 33.493 1.00 36.12 82 GLY A O 1
#

pLDDT: mean 75.45, std 17.41, range [36.12, 93.81]

Secondary structure (DSSP, 8-state):
---------PPPHHHHHHHHHHHHHHHHHHHHHHHHHHHHHHHTT--HHHHHHHHHHHHHHHHHHHHHHHHHH---TT-S--

Organism: NCBI:txid59203

Sequence (82 aa):
MVQKPLMAQGYSLAEEIANSISHGIGLVFGIVGLVLLLVQAVDANAGMTAIASYSLYGGSMILLFLASTLYHAIPHQRAKSG

Foldseek 3Di:
DDPDPPPPPPDPPVRLVVQLVVLVVQLVVLVVQLVVQQVVCVVVVHDPVSNVVSCVVSVVSNVVSVVSNCVVVPPPPDDPPD

InterPro domains:
  IPR004254 AdipoR/Haemolysin-III-related [PF03006] (12-76)